Protein AF-A0A847VZG4-F1 (afdb_monomer_lite)

Structure (mmCIF, N/CA/C/O backbone):
data_AF-A0A847V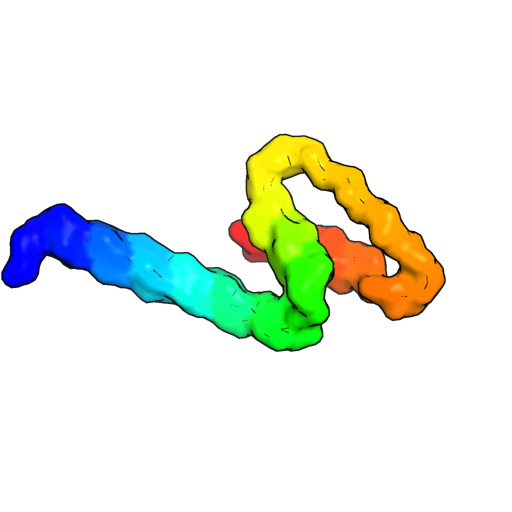ZG4-F1
#
_entry.id   AF-A0A847VZG4-F1
#
loop_
_atom_site.group_PDB
_atom_site.id
_atom_site.type_symbol
_atom_site.label_atom_id
_atom_site.label_alt_id
_atom_site.label_comp_id
_atom_site.label_asym_id
_atom_site.label_entity_id
_atom_site.label_seq_id
_atom_site.pdbx_PDB_ins_code
_atom_site.Cartn_x
_atom_site.Cartn_y
_atom_site.Cartn_z
_atom_site.occupancy
_atom_site.B_iso_or_equiv
_atom_site.auth_seq_id
_atom_site.auth_comp_id
_atom_site.auth_asym_id
_atom_site.auth_atom_id
_atom_site.pdbx_PDB_model_num
ATOM 1 N N . MET A 1 1 ? -9.469 -2.982 30.759 1.00 68.12 1 MET A N 1
ATOM 2 C CA . MET A 1 1 ? -9.509 -2.590 29.340 1.00 68.12 1 MET A CA 1
ATOM 3 C C . MET A 1 1 ? -10.964 -2.619 28.885 1.00 68.12 1 MET A C 1
ATOM 5 O O . MET A 1 1 ? -11.507 -3.715 28.744 1.00 68.12 1 MET A O 1
ATOM 9 N N . PRO A 1 2 ? -11.630 -1.459 28.784 1.00 86.25 2 PRO A N 1
ATOM 10 C CA . PRO A 1 2 ? -12.988 -1.345 28.260 1.00 86.25 2 PRO A CA 1
ATOM 11 C C . PRO A 1 2 ? -13.078 -1.878 26.823 1.00 86.25 2 PRO A C 1
ATOM 13 O O . PRO A 1 2 ? -12.077 -1.931 26.103 1.00 86.25 2 PRO A O 1
ATOM 16 N N . ASP A 1 3 ? -14.273 -2.256 26.378 1.00 87.69 3 ASP A N 1
ATOM 17 C CA . ASP A 1 3 ? -14.462 -2.859 25.049 1.00 87.69 3 ASP A CA 1
ATOM 18 C C . ASP A 1 3 ? -14.097 -1.921 23.889 1.00 87.69 3 ASP A C 1
ATOM 20 O O . ASP A 1 3 ? -13.621 -2.373 22.845 1.00 87.69 3 ASP A O 1
ATOM 24 N N . SER A 1 4 ? -14.239 -0.608 24.086 1.00 90.12 4 SER A N 1
ATOM 25 C CA . SER A 1 4 ? -13.781 0.421 23.145 1.00 90.12 4 SER A CA 1
ATOM 26 C C . SER A 1 4 ? -12.268 0.369 22.921 1.00 90.12 4 SER A C 1
ATOM 28 O O . SER A 1 4 ? -11.808 0.356 21.780 1.00 90.12 4 SER A O 1
ATOM 30 N N . GLU A 1 5 ? -11.503 0.254 24.002 1.00 94.12 5 GLU A N 1
ATOM 31 C CA . GLU A 1 5 ? -10.042 0.216 23.979 1.00 94.12 5 GLU A CA 1
ATOM 32 C C . GLU A 1 5 ? -9.543 -1.076 23.306 1.00 94.12 5 GLU A C 1
ATOM 34 O O . GLU A 1 5 ? -8.609 -1.056 22.503 1.00 94.12 5 GLU A O 1
ATOM 39 N N . ARG A 1 6 ? -10.203 -2.219 23.563 1.00 94.62 6 ARG A N 1
ATOM 40 C CA . ARG A 1 6 ? -9.884 -3.500 22.898 1.00 94.62 6 ARG A CA 1
ATOM 41 C C . ARG A 1 6 ? -10.125 -3.435 21.393 1.00 94.62 6 ARG A C 1
ATOM 43 O O . ARG A 1 6 ? -9.306 -3.925 20.614 1.00 94.62 6 ARG A O 1
ATOM 50 N N . LYS A 1 7 ? -11.243 -2.830 20.981 1.00 94.69 7 LYS A N 1
ATOM 51 C CA . LYS A 1 7 ? -11.584 -2.638 19.568 1.00 94.69 7 LYS A CA 1
ATOM 52 C C . LYS A 1 7 ? -10.552 -1.756 18.875 1.00 94.69 7 LYS A C 1
ATOM 54 O O . LYS A 1 7 ? -10.093 -2.097 17.788 1.00 94.69 7 LYS A O 1
ATOM 59 N N . GLU A 1 8 ? -10.161 -0.657 19.507 1.00 96.25 8 GLU A N 1
ATOM 60 C CA . GLU A 1 8 ? -9.131 0.234 18.981 1.00 96.25 8 GLU A CA 1
ATOM 61 C C . GLU A 1 8 ? -7.780 -0.476 18.842 1.00 96.25 8 GLU A C 1
ATOM 63 O O . GLU A 1 8 ? -7.160 -0.425 17.776 1.00 96.25 8 GLU A O 1
ATOM 68 N N . LEU A 1 9 ? -7.357 -1.220 19.868 1.00 95.31 9 LEU A N 1
ATOM 69 C CA . LEU A 1 9 ? -6.133 -2.014 19.817 1.00 95.31 9 LEU A CA 1
ATOM 70 C C . LEU A 1 9 ? -6.164 -3.021 18.662 1.00 95.31 9 LEU A C 1
ATOM 72 O O . LEU A 1 9 ? -5.213 -3.093 17.882 1.00 95.31 9 LEU A O 1
ATOM 76 N N . PHE A 1 10 ? -7.261 -3.767 18.517 1.00 95.88 10 PHE A N 1
ATOM 77 C CA . PHE A 1 10 ? -7.427 -4.726 17.428 1.00 95.88 10 PHE A CA 1
ATOM 78 C C . PHE A 1 10 ? -7.309 -4.055 16.055 1.00 95.88 10 PHE A C 1
ATOM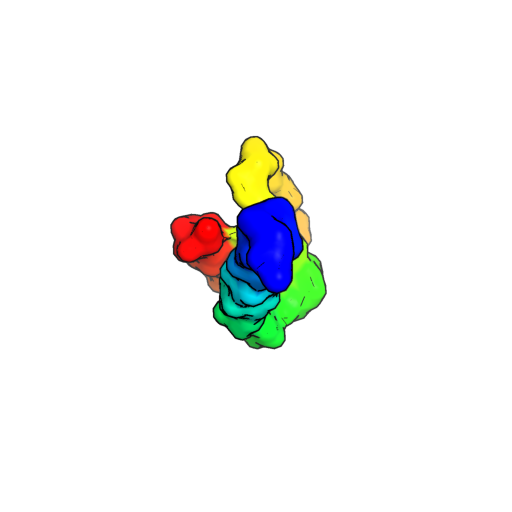 80 O O . PHE A 1 10 ? -6.572 -4.535 15.191 1.00 95.88 10 PHE A O 1
ATOM 87 N N . LEU A 1 11 ? -7.995 -2.926 15.853 1.00 95.56 11 LEU A N 1
ATOM 88 C CA . LEU A 1 11 ? -7.947 -2.183 14.594 1.00 95.56 11 LEU A CA 1
ATOM 89 C C . LEU A 1 11 ? -6.531 -1.684 14.290 1.00 95.56 11 LEU A C 1
ATOM 91 O O . LEU A 1 11 ? -6.059 -1.825 13.160 1.00 95.56 11 LEU A O 1
ATOM 95 N N . ASN A 1 12 ? -5.828 -1.173 15.299 1.00 96.38 12 ASN A N 1
ATOM 96 C CA . ASN A 1 12 ? -4.453 -0.707 15.165 1.00 96.38 12 ASN A CA 1
ATOM 97 C C . ASN A 1 12 ? -3.483 -1.847 14.826 1.00 96.38 12 ASN A C 1
ATOM 99 O O . ASN A 1 12 ? -2.645 -1.696 13.934 1.00 96.38 12 ASN A O 1
ATOM 103 N N . LEU A 1 13 ? -3.608 -3.002 15.484 1.00 96.81 13 LEU A N 1
ATOM 104 C CA . LEU A 1 13 ? -2.789 -4.183 15.195 1.00 96.81 13 LEU A CA 1
ATOM 105 C C . LEU A 1 13 ? -3.061 -4.723 13.791 1.00 96.81 13 LEU A C 1
ATOM 107 O O . LEU A 1 13 ? -2.119 -4.966 13.037 1.00 96.81 13 LEU A O 1
ATOM 111 N N . ARG A 1 14 ? -4.336 -4.839 13.404 1.00 94.56 14 ARG A N 1
ATOM 112 C CA . ARG A 1 14 ? -4.731 -5.256 12.054 1.00 94.56 14 ARG A CA 1
ATOM 113 C C . ARG A 1 14 ? -4.150 -4.316 11.000 1.00 94.56 14 ARG A C 1
ATOM 115 O O . ARG A 1 14 ? -3.577 -4.788 10.019 1.00 94.56 14 ARG A O 1
ATOM 122 N N . LYS A 1 15 ? -4.260 -3.000 11.205 1.00 92.00 15 LYS A N 1
ATOM 123 C CA . LYS A 1 15 ? -3.713 -1.994 10.287 1.00 92.00 15 LYS A CA 1
ATOM 124 C C . LYS A 1 15 ? -2.196 -2.136 10.153 1.00 92.00 15 LYS A C 1
ATOM 126 O O . LYS A 1 15 ? -1.704 -2.259 9.035 1.00 92.00 15 LYS A O 1
ATOM 131 N N . LYS A 1 16 ? -1.466 -2.209 11.274 1.00 94.00 16 LYS A N 1
ATOM 132 C CA . LYS A 1 16 ? -0.006 -2.422 11.280 1.00 94.00 16 LYS A CA 1
ATOM 133 C C . LYS A 1 16 ? 0.396 -3.720 10.578 1.00 94.00 16 LYS A C 1
ATOM 135 O O . LYS A 1 16 ? 1.387 -3.737 9.850 1.00 94.00 16 LYS A O 1
ATOM 140 N N . PHE A 1 17 ? -0.365 -4.794 10.773 1.00 94.75 17 PHE A N 1
ATOM 141 C CA . PHE A 1 17 ? -0.104 -6.077 10.129 1.00 94.75 17 PHE A CA 1
ATOM 142 C C . PHE A 1 17 ? -0.274 -5.998 8.607 1.00 94.75 17 PHE A C 1
ATOM 144 O O . PHE A 1 17 ? 0.644 -6.374 7.878 1.00 94.75 17 PHE A O 1
ATOM 151 N N . ILE A 1 18 ? -1.391 -5.448 8.119 1.00 92.25 18 ILE A N 1
ATOM 152 C CA . ILE A 1 18 ? -1.638 -5.259 6.678 1.00 92.25 18 ILE A CA 1
ATOM 153 C C . ILE A 1 18 ? -0.545 -4.381 6.065 1.00 92.25 18 ILE A C 1
ATOM 155 O O . ILE A 1 18 ? 0.095 -4.763 5.089 1.00 92.25 18 ILE A O 1
ATOM 159 N N . GLU A 1 19 ? -0.253 -3.245 6.697 1.00 90.69 19 GLU A N 1
ATOM 160 C CA . GLU A 1 19 ? 0.816 -2.342 6.281 1.00 90.69 19 GLU A CA 1
ATOM 161 C C . GLU A 1 19 ? 2.183 -3.032 6.182 1.00 90.69 19 GLU A C 1
ATOM 163 O O . GLU A 1 19 ? 2.971 -2.719 5.286 1.00 90.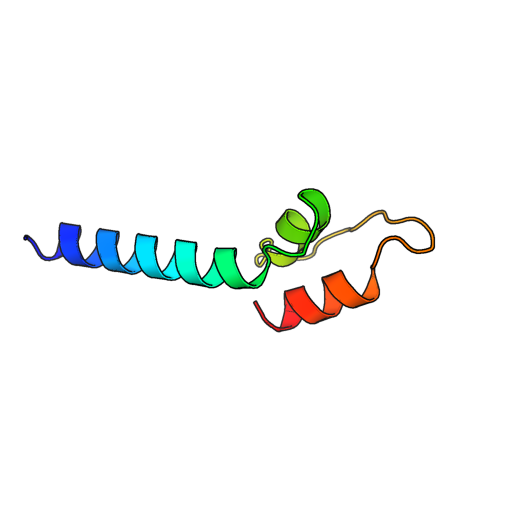69 19 GLU A O 1
ATOM 168 N N . SER A 1 20 ? 2.463 -3.991 7.069 1.00 92.75 20 SER A N 1
ATOM 169 C CA . SER A 1 20 ? 3.731 -4.714 7.081 1.00 92.75 20 SER A CA 1
ATOM 170 C C . SER A 1 20 ? 3.941 -5.625 5.866 1.00 92.75 20 SER A C 1
ATOM 172 O O . SER A 1 20 ? 5.090 -5.837 5.473 1.00 92.75 20 SER A O 1
ATOM 174 N N . ARG A 1 21 ? 2.862 -6.108 5.228 1.00 94.31 21 ARG A N 1
ATOM 175 C CA . ARG A 1 21 ? 2.941 -6.954 4.022 1.00 94.31 21 ARG A CA 1
ATOM 176 C C . ARG A 1 21 ? 3.517 -6.209 2.820 1.00 94.31 21 ARG A C 1
ATOM 178 O O . ARG A 1 21 ? 4.119 -6.825 1.948 1.00 94.31 21 ARG A O 1
ATOM 185 N N . PHE A 1 22 ? 3.410 -4.882 2.817 1.00 94.50 22 PHE A N 1
ATOM 186 C CA . PHE A 1 22 ? 3.824 -4.024 1.708 1.00 94.50 22 PHE A CA 1
ATOM 187 C C . PHE A 1 22 ? 5.119 -3.245 1.983 1.00 94.50 22 PHE A C 1
ATOM 189 O O . PHE A 1 22 ? 5.426 -2.290 1.275 1.00 94.50 2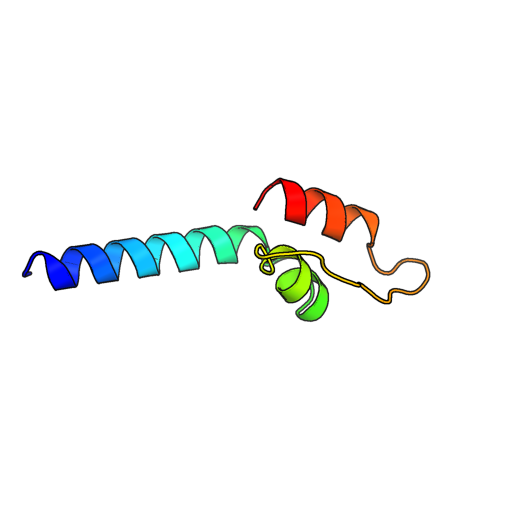2 PHE A O 1
ATOM 196 N N . LYS A 1 23 ? 5.916 -3.653 2.983 1.00 91.19 23 LYS A N 1
ATOM 197 C CA . LYS A 1 23 ? 7.184 -2.989 3.362 1.00 91.19 23 LYS A CA 1
ATOM 198 C C . LYS A 1 23 ? 8.237 -2.925 2.250 1.00 91.19 23 LYS A C 1
ATOM 200 O O . LYS A 1 23 ? 9.116 -2.077 2.313 1.00 91.19 23 LYS A O 1
ATOM 205 N N . LYS A 1 24 ? 8.170 -3.825 1.262 1.00 93.19 24 LYS A N 1
ATOM 206 C CA . LYS A 1 24 ? 9.099 -3.861 0.117 1.00 93.19 24 LYS A CA 1
ATOM 207 C C . LYS A 1 24 ? 8.749 -2.849 -0.980 1.00 93.19 24 LYS A C 1
ATOM 209 O O . LYS A 1 24 ? 9.551 -2.651 -1.886 1.00 93.19 24 LYS A O 1
ATOM 214 N N . LEU A 1 25 ? 7.557 -2.252 -0.932 1.00 95.56 25 LEU A N 1
ATOM 215 C CA . LEU A 1 25 ? 7.130 -1.239 -1.891 1.00 95.56 25 LEU A CA 1
ATOM 216 C C . LEU A 1 25 ? 7.698 0.122 -1.498 1.00 95.56 25 LEU A C 1
ATOM 218 O O . LEU A 1 25 ? 7.790 0.450 -0.313 1.00 95.56 25 LEU A O 1
ATOM 222 N N . ASN A 1 26 ? 8.024 0.939 -2.496 1.00 95.25 26 ASN A N 1
ATOM 223 C CA . ASN A 1 26 ? 8.354 2.335 -2.233 1.00 95.25 26 ASN A CA 1
ATOM 224 C C . ASN A 1 26 ? 7.105 3.107 -1.734 1.00 95.25 26 ASN A C 1
ATOM 226 O O . ASN A 1 26 ? 5.982 2.595 -1.834 1.00 95.25 26 ASN A O 1
ATOM 230 N N . PRO A 1 27 ? 7.260 4.331 -1.197 1.00 95.06 27 PRO A N 1
ATOM 231 C CA . PRO A 1 27 ? 6.143 5.078 -0.618 1.00 95.06 27 PRO A CA 1
ATOM 232 C C . PRO A 1 27 ? 4.944 5.276 -1.561 1.00 95.06 27 PRO A C 1
ATOM 234 O O . PRO A 1 27 ? 3.808 5.049 -1.145 1.00 95.06 27 PRO A O 1
ATOM 237 N N . GLU A 1 28 ? 5.174 5.616 -2.833 1.00 95.00 28 GLU A N 1
ATOM 238 C CA . GLU A 1 28 ? 4.098 5.853 -3.810 1.00 95.00 28 GLU A CA 1
ATOM 239 C C . GLU A 1 28 ? 3.390 4.560 -4.229 1.00 95.00 28 GLU A C 1
ATOM 241 O O . GLU A 1 28 ? 2.162 4.499 -4.288 1.00 95.00 28 GLU A O 1
ATOM 246 N N . GLN A 1 29 ? 4.147 3.482 -4.438 1.00 96.12 29 GLN A N 1
ATOM 247 C CA . GLN A 1 29 ? 3.594 2.153 -4.695 1.00 96.12 29 GLN A CA 1
ATOM 248 C C . GLN A 1 29 ? 2.742 1.673 -3.512 1.00 96.12 29 GLN A C 1
ATOM 250 O O . GLN A 1 29 ? 1.637 1.166 -3.703 1.00 96.12 29 GLN A O 1
ATOM 255 N N . ARG A 1 30 ? 3.223 1.867 -2.276 1.00 95.69 30 ARG A N 1
ATOM 256 C CA . ARG A 1 30 ? 2.491 1.507 -1.056 1.00 95.69 30 ARG A CA 1
ATOM 257 C C . ARG A 1 30 ? 1.213 2.331 -0.908 1.00 95.69 30 ARG A C 1
ATOM 259 O O . ARG A 1 30 ? 0.170 1.771 -0.582 1.00 95.69 30 ARG A O 1
ATOM 266 N N . LYS A 1 31 ? 1.267 3.634 -1.190 1.00 94.19 31 LYS A N 1
ATOM 267 C CA . LYS A 1 31 ? 0.091 4.515 -1.206 1.00 94.19 31 LYS A CA 1
ATOM 268 C C . LYS A 1 31 ? -0.949 4.048 -2.228 1.00 94.19 31 LYS A C 1
ATOM 270 O O . LYS A 1 31 ? -2.134 4.009 -1.907 1.00 94.19 31 LYS A O 1
ATOM 275 N N . ALA A 1 32 ? -0.512 3.639 -3.419 1.00 95.62 32 ALA A N 1
ATOM 276 C CA . ALA A 1 32 ? -1.397 3.108 -4.451 1.00 95.62 32 ALA A CA 1
ATOM 277 C C . ALA A 1 32 ? -2.079 1.794 -4.027 1.00 95.62 32 ALA A C 1
ATOM 279 O O . ALA A 1 32 ? -3.288 1.650 -4.197 1.00 95.62 32 ALA A O 1
ATOM 280 N N . VAL A 1 33 ? -1.332 0.863 -3.424 1.00 95.75 33 VAL A N 1
ATOM 281 C CA . VAL A 1 33 ? -1.870 -0.417 -2.925 1.00 95.75 33 VAL A CA 1
ATOM 282 C C . VAL A 1 33 ? -2.858 -0.218 -1.774 1.00 95.75 33 VAL A C 1
ATOM 284 O O . VAL A 1 33 ? -3.907 -0.855 -1.751 1.00 95.75 33 VAL A O 1
ATOM 287 N N . LEU A 1 34 ? -2.562 0.696 -0.844 1.00 94.12 34 LEU A N 1
ATOM 288 C CA . LEU A 1 34 ? -3.428 0.985 0.305 1.00 94.12 34 LEU A CA 1
ATOM 289 C C . LEU A 1 34 ? -4.672 1.821 -0.056 1.00 94.12 34 LEU A C 1
ATOM 291 O O . LEU A 1 34 ? -5.577 1.964 0.769 1.00 94.12 34 LEU A O 1
ATOM 295 N N . SER A 1 35 ? -4.752 2.352 -1.280 1.00 94.25 35 SER A N 1
ATOM 296 C CA . SER A 1 35 ? -5.934 3.055 -1.781 1.00 94.25 35 SER A CA 1
ATOM 297 C C . SER A 1 35 ? -6.996 2.067 -2.287 1.00 94.25 35 SER A C 1
ATOM 299 O O . SER A 1 35 ? -7.044 1.693 -3.466 1.00 94.25 35 SER A O 1
ATOM 301 N N . VAL A 1 36 ? -7.857 1.641 -1.360 1.00 88.94 36 VAL A N 1
ATOM 302 C CA . VAL A 1 36 ? -8.889 0.602 -1.568 1.00 88.94 36 VAL A CA 1
ATOM 303 C C . VAL A 1 36 ? -10.277 1.145 -1.916 1.00 88.94 36 VAL A C 1
ATOM 305 O O 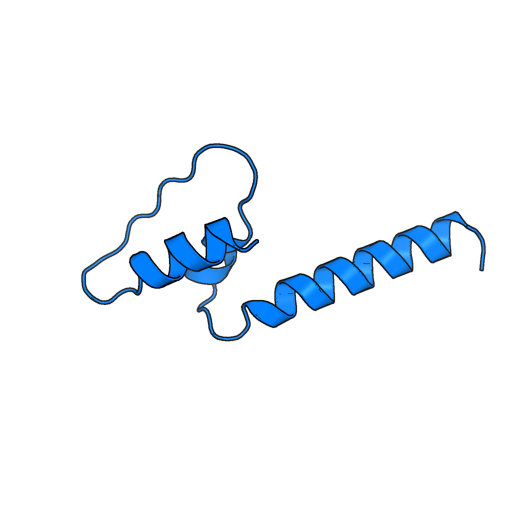. VAL A 1 36 ? -11.201 0.375 -2.158 1.00 88.94 36 VAL A O 1
ATOM 308 N N . LYS A 1 37 ? -10.460 2.469 -1.928 1.00 91.56 37 LYS A N 1
ATOM 309 C CA . LYS A 1 37 ? -11.757 3.094 -2.215 1.00 91.56 37 LYS A CA 1
ATOM 310 C C . LYS A 1 37 ? -11.743 3.740 -3.592 1.00 91.56 37 LYS A C 1
ATOM 312 O O . LYS A 1 37 ? -10.956 4.648 -3.833 1.00 91.56 37 LYS A O 1
ATOM 317 N N . GLY A 1 38 ? -12.664 3.310 -4.450 1.00 93.19 38 GLY A N 1
ATOM 318 C CA . GLY A 1 38 ? -12.894 3.924 -5.754 1.00 93.19 38 GLY A CA 1
ATOM 319 C C . GLY A 1 38 ? -11.787 3.683 -6.795 1.00 93.19 38 GLY A C 1
ATOM 320 O O . GLY A 1 38 ? -10.823 2.937 -6.561 1.00 93.19 38 GLY A O 1
ATOM 321 N N . PRO A 1 39 ? -11.948 4.282 -7.988 1.00 94.81 39 PRO A N 1
ATOM 322 C CA . PRO A 1 39 ? -10.954 4.214 -9.050 1.00 94.81 39 PRO A CA 1
ATOM 323 C C . PRO A 1 39 ? -9.673 4.965 -8.662 1.00 94.81 39 PRO A C 1
ATOM 325 O O . PRO A 1 39 ? -9.712 5.970 -7.956 1.00 94.81 39 PRO A O 1
ATOM 328 N N . LEU A 1 40 ? -8.530 4.475 -9.145 1.00 94.94 40 LEU A N 1
ATOM 329 C CA . LEU A 1 40 ? -7.210 5.047 -8.882 1.00 94.94 40 LEU A CA 1
ATOM 330 C C . LEU A 1 40 ? -6.449 5.210 -10.199 1.00 94.94 40 LEU A C 1
ATOM 332 O O . LEU A 1 40 ? -6.246 4.232 -10.917 1.00 94.94 40 LEU A O 1
ATOM 336 N N . LEU A 1 41 ? -5.988 6.429 -10.479 1.00 94.94 41 LEU A N 1
ATOM 337 C CA . LEU A 1 41 ? -5.058 6.718 -11.567 1.00 94.94 41 LEU A CA 1
ATOM 338 C C . LEU A 1 41 ? -3.620 6.634 -11.046 1.00 94.94 41 LEU A C 1
ATOM 340 O O . LEU A 1 41 ? -3.277 7.278 -10.057 1.00 94.94 41 LEU A O 1
ATOM 344 N N . ILE A 1 42 ? -2.776 5.862 -11.729 1.00 92.94 42 ILE A N 1
ATOM 345 C CA . ILE A 1 42 ? -1.349 5.736 -11.419 1.00 92.94 42 ILE A CA 1
ATOM 346 C C . ILE A 1 42 ? -0.557 6.179 -12.646 1.00 92.94 42 ILE A C 1
ATOM 348 O O . ILE A 1 42 ? -0.630 5.543 -13.697 1.00 92.94 42 ILE A O 1
ATOM 352 N N . LEU A 1 43 ? 0.223 7.250 -12.504 1.00 94.44 43 LEU A N 1
ATOM 353 C CA . LEU A 1 43 ? 1.173 7.691 -13.523 1.00 94.44 43 LEU A CA 1
ATOM 354 C C . LEU A 1 43 ? 2.529 7.044 -13.249 1.00 94.44 43 LEU A C 1
ATOM 356 O O . LEU A 1 43 ? 3.097 7.216 -12.173 1.00 94.44 43 LEU A O 1
ATOM 360 N N . ALA A 1 44 ? 3.029 6.257 -14.199 1.00 94.06 44 ALA A N 1
ATOM 361 C CA . ALA A 1 44 ? 4.183 5.402 -13.960 1.00 94.06 44 ALA A CA 1
ATOM 362 C C . ALA A 1 44 ? 4.999 5.149 -15.238 1.00 94.06 44 ALA A C 1
ATOM 364 O O . ALA A 1 44 ? 4.478 4.657 -16.240 1.00 94.06 44 ALA A O 1
ATOM 365 N N . GLY A 1 45 ? 6.307 5.421 -15.178 1.00 95.31 45 GLY A N 1
ATOM 366 C CA . GLY A 1 45 ? 7.248 5.183 -16.280 1.00 95.31 45 GLY A CA 1
ATOM 367 C C . GLY A 1 45 ? 7.559 3.699 -16.523 1.00 95.31 45 GLY A C 1
ATOM 368 O O . GLY A 1 45 ? 7.048 2.807 -15.832 1.00 95.31 45 GLY A O 1
ATOM 369 N N . ALA A 1 46 ? 8.406 3.400 -17.510 1.00 95.00 46 ALA A N 1
ATOM 370 C CA . ALA A 1 46 ? 8.935 2.049 -17.723 1.00 95.00 46 ALA A CA 1
ATOM 371 C C . ALA A 1 46 ? 9.709 1.552 -16.482 1.00 95.00 46 ALA A C 1
ATOM 373 O O . ALA A 1 46 ? 10.271 2.350 -15.741 1.00 95.00 46 ALA A O 1
ATOM 374 N N . GLY A 1 47 ? 9.672 0.245 -16.194 1.00 93.31 47 GLY A N 1
ATOM 375 C CA . GLY A 1 47 ? 10.413 -0.357 -15.066 1.00 93.31 47 GLY A CA 1
ATOM 376 C C . GLY A 1 47 ? 9.931 -0.011 -13.644 1.00 93.31 47 GLY A C 1
ATOM 377 O O . GLY A 1 47 ? 10.373 -0.625 -12.685 1.00 93.31 47 GLY A O 1
ATOM 378 N N . SER A 1 48 ? 8.968 0.897 -13.479 1.00 93.94 48 SER A N 1
ATOM 379 C CA . SER A 1 48 ? 8.477 1.384 -12.172 1.00 93.94 48 SER A CA 1
ATOM 380 C C . SER A 1 48 ? 7.650 0.385 -11.337 1.00 93.94 48 SER A C 1
ATOM 382 O O . SER A 1 48 ? 7.130 0.743 -10.280 1.00 93.94 48 SER A O 1
ATOM 384 N N . GLY A 1 49 ? 7.489 -0.861 -11.796 1.00 94.75 49 GLY A N 1
ATOM 385 C CA . GLY A 1 49 ? 6.751 -1.896 -11.062 1.00 94.75 49 GLY A CA 1
ATOM 386 C C . GLY A 1 49 ? 5.221 -1.805 -11.154 1.00 94.75 49 GLY A C 1
ATOM 387 O O . GLY A 1 49 ? 4.539 -2.255 -10.239 1.00 94.75 49 GLY A O 1
ATOM 388 N N . LYS A 1 50 ? 4.662 -1.259 -12.248 1.00 96.19 50 LYS A N 1
ATOM 389 C CA . LYS A 1 50 ? 3.202 -1.140 -12.482 1.00 96.19 50 LYS A CA 1
ATOM 390 C C . LYS A 1 50 ? 2.427 -2.430 -12.181 1.00 96.19 50 LYS A C 1
ATOM 392 O O . LYS A 1 50 ? 1.471 -2.409 -11.413 1.00 96.19 50 LYS A O 1
ATOM 397 N N . THR A 1 51 ? 2.874 -3.557 -12.734 1.00 95.38 51 THR A N 1
ATOM 398 C CA . THR A 1 51 ? 2.245 -4.870 -12.519 1.00 95.38 51 THR A CA 1
ATOM 399 C C . THR A 1 51 ? 2.310 -5.295 -11.054 1.00 95.38 51 THR A C 1
ATOM 401 O O . THR A 1 51 ? 1.312 -5.749 -10.502 1.00 95.38 51 THR A O 1
ATOM 404 N N . THR A 1 52 ? 3.451 -5.078 -10.394 1.00 95.19 52 THR A N 1
ATOM 405 C CA . THR A 1 52 ? 3.621 -5.347 -8.961 1.00 95.19 52 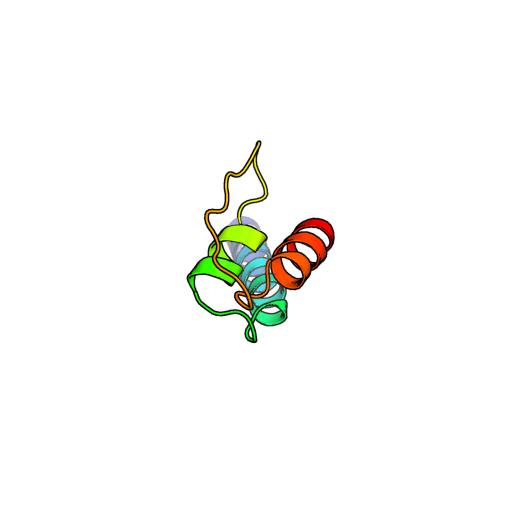THR A CA 1
ATOM 406 C C . THR A 1 52 ? 2.614 -4.557 -8.129 1.00 95.19 52 THR A C 1
ATOM 408 O O . THR A 1 52 ? 2.004 -5.117 -7.222 1.00 95.19 52 THR A O 1
ATOM 411 N N . VAL A 1 53 ? 2.394 -3.278 -8.446 1.00 95.38 53 VAL A N 1
ATOM 412 C CA . VAL A 1 53 ? 1.405 -2.441 -7.750 1.00 95.38 53 VAL A CA 1
ATOM 413 C C . VAL A 1 53 ? -0.016 -2.951 -7.977 1.00 95.38 53 VAL A C 1
ATOM 415 O O . VAL A 1 53 ? -0.763 -3.092 -7.013 1.00 95.38 53 VAL A O 1
ATOM 418 N N . LEU A 1 54 ? -0.383 -3.278 -9.220 1.00 94.44 54 LEU A N 1
ATOM 419 C CA . LEU A 1 54 ? -1.721 -3.782 -9.544 1.00 94.44 54 LEU A CA 1
ATOM 420 C C . LEU A 1 54 ? -2.030 -5.106 -8.831 1.00 94.44 54 LEU A C 1
ATOM 422 O O . LEU A 1 54 ? -3.093 -5.233 -8.230 1.00 94.44 54 LEU A O 1
ATOM 426 N N . ILE A 1 55 ? -1.091 -6.058 -8.830 1.00 95.12 55 ILE A N 1
ATOM 427 C CA . ILE A 1 55 ? -1.273 -7.345 -8.142 1.00 95.12 55 ILE A CA 1
ATOM 428 C C . ILE A 1 55 ? -1.403 -7.145 -6.630 1.00 95.12 55 ILE A C 1
ATOM 430 O O . ILE A 1 55 ? -2.323 -7.685 -6.020 1.00 95.12 55 ILE A O 1
ATOM 434 N N . ASN A 1 56 ? -0.526 -6.346 -6.017 1.00 94.75 56 ASN A N 1
ATOM 435 C CA . ASN A 1 56 ? -0.608 -6.087 -4.578 1.00 94.75 56 ASN A CA 1
ATOM 436 C C . ASN A 1 56 ? -1.904 -5.357 -4.192 1.00 94.75 56 ASN A C 1
ATOM 438 O O . ASN A 1 56 ? -2.422 -5.595 -3.107 1.00 94.75 56 ASN A O 1
ATOM 442 N N . ARG A 1 57 ? -2.458 -4.515 -5.076 1.00 92.88 57 ARG A N 1
ATOM 443 C CA . ARG A 1 57 ? -3.737 -3.826 -4.848 1.00 92.88 57 ARG A CA 1
ATOM 444 C C . ARG A 1 57 ? -4.938 -4.773 -4.868 1.00 92.88 57 ARG A C 1
ATOM 446 O O . ARG A 1 57 ? -5.900 -4.505 -4.169 1.00 92.88 57 ARG A O 1
ATOM 453 N N . ILE A 1 58 ? -4.886 -5.863 -5.635 1.00 90.75 58 ILE A N 1
ATOM 454 C CA . ILE A 1 58 ? -5.929 -6.907 -5.616 1.00 90.75 58 ILE A CA 1
ATOM 455 C C . ILE A 1 58 ? -5.840 -7.748 -4.332 1.00 90.75 58 ILE A C 1
ATOM 457 O O . ILE A 1 58 ? -6.855 -8.221 -3.834 1.00 90.75 58 ILE A O 1
ATOM 461 N N . GLN A 1 59 ? -4.631 -7.949 -3.800 1.00 87.75 59 GLN A N 1
ATOM 462 C CA . GLN A 1 59 ? -4.416 -8.726 -2.572 1.00 87.75 59 GLN A CA 1
ATOM 463 C C . GLN A 1 59 ? -4.784 -7.981 -1.279 1.00 87.75 59 GLN A C 1
ATOM 465 O O . GLN A 1 59 ? -4.933 -8.630 -0.242 1.00 87.75 59 GLN A O 1
ATOM 470 N N . ASN A 1 60 ? -4.839 -6.648 -1.317 1.00 83.56 60 ASN A N 1
ATOM 471 C CA . ASN A 1 60 ? -5.144 -5.791 -0.169 1.00 83.56 60 ASN A CA 1
ATOM 472 C C . ASN A 1 60 ? -6.653 -5.595 0.009 1.00 83.56 60 ASN A C 1
ATOM 474 O O . ASN A 1 60 ? -7.126 -5.753 1.157 1.00 83.56 60 ASN A O 1
#

Radius of gyration: 14.62 Å; chains: 1; bounding box: 25×16×47 Å

Secondary structure (DSSP, 8-state):
--HHHHHHHHHHHHHHHHHHHTTTS-HHHHHHHH--SS-------TTS-HHHHHHHHHH-

Sequence (60 aa):
MPDSERKELFLNLRKKFIESRFKKLNPEQRKAVLSVKGPLLILAGAGSGKTTVLINRIQN

Foldseek 3Di:
DDPVVVVVVVVVVVVVVLLVVCPVADPVLSVLLPPLDDDDDDDDDPPNCPVVSVVSNVVD

pLDDT: mean 93.27, std 4.16, range [68.12, 96.81]